Protein AF-A0A836S5Y3-F1 (afdb_monomer_lite)

pLDDT: mean 84.99, std 11.69, range [43.25, 97.38]

Structure (mmCIF, N/CA/C/O backbone):
data_AF-A0A836S5Y3-F1
#
_entry.id   AF-A0A836S5Y3-F1
#
loop_
_atom_site.group_PDB
_atom_site.id
_atom_site.type_symbol
_atom_site.label_atom_id
_atom_site.label_alt_id
_atom_site.label_comp_id
_atom_site.label_asym_id
_atom_site.label_entity_id
_atom_site.label_seq_id
_atom_site.pdbx_PDB_ins_code
_atom_site.Cartn_x
_atom_site.Cartn_y
_atom_site.Cartn_z
_atom_site.occupancy
_atom_site.B_iso_or_equiv
_atom_site.auth_seq_id
_atom_site.auth_comp_id
_atom_site.auth_asym_id
_atom_site.auth_atom_id
_atom_site.pdbx_PDB_model_num
ATOM 1 N N . MET A 1 1 ? -13.263 24.975 21.660 1.00 43.25 1 MET A N 1
ATOM 2 C CA . MET A 1 1 ? -13.907 24.465 20.425 1.00 43.25 1 MET A CA 1
ATOM 3 C C . MET A 1 1 ? -13.972 22.945 20.483 1.00 43.25 1 MET A C 1
ATOM 5 O O . MET A 1 1 ? -12.923 22.314 20.453 1.00 43.25 1 MET A O 1
ATOM 9 N N . LYS A 1 2 ? -15.163 22.341 20.597 1.00 52.41 2 LYS A N 1
ATOM 10 C CA . LYS A 1 2 ? -15.308 20.891 20.390 1.00 52.41 2 LYS A CA 1
ATOM 11 C C . LYS A 1 2 ? -15.136 20.638 18.892 1.00 52.41 2 LYS A C 1
ATOM 13 O O . LYS A 1 2 ? -15.915 21.151 18.095 1.00 52.41 2 LYS A O 1
ATOM 18 N N . LYS A 1 3 ? -14.069 19.942 18.500 1.00 61.09 3 LYS A N 1
ATOM 19 C CA . LYS A 1 3 ? -13.838 19.586 17.097 1.00 61.09 3 LYS A CA 1
ATOM 20 C C . LYS A 1 3 ? -14.950 18.610 16.699 1.00 61.09 3 LYS A C 1
ATOM 22 O O . LYS A 1 3 ? -15.047 17.543 17.297 1.00 61.09 3 LYS A O 1
ATOM 27 N N . ASN A 1 4 ? -15.801 18.976 15.743 1.00 67.94 4 ASN A N 1
ATOM 28 C CA . ASN A 1 4 ? -16.762 18.041 15.157 1.00 67.94 4 ASN A CA 1
ATOM 29 C C . ASN A 1 4 ? -15.976 17.052 14.293 1.00 67.94 4 ASN A C 1
ATOM 31 O O . ASN A 1 4 ? -15.645 17.328 13.142 1.00 67.94 4 ASN A O 1
ATOM 35 N N . ILE A 1 5 ? -15.586 15.933 14.898 1.00 77.00 5 ILE A N 1
ATOM 36 C CA . ILE A 1 5 ? -14.846 14.864 14.234 1.00 77.00 5 ILE A CA 1
ATOM 37 C C . ILE A 1 5 ? -15.823 14.155 13.293 1.00 77.00 5 ILE A C 1
ATOM 39 O O . ILE A 1 5 ? -16.865 13.667 13.726 1.00 77.00 5 ILE A O 1
ATOM 43 N N . SER A 1 6 ? -15.506 14.111 11.998 1.00 88.88 6 SER A N 1
ATOM 44 C CA . SER A 1 6 ? -16.315 13.355 11.041 1.00 88.88 6 SER A CA 1
ATOM 45 C C . SER A 1 6 ? -16.305 11.868 11.412 1.00 88.88 6 SER A C 1
ATOM 47 O O . SER A 1 6 ? -15.313 11.362 11.936 1.00 88.88 6 SER A O 1
ATOM 49 N N . LYS A 1 7 ? -17.380 11.131 11.106 1.00 90.56 7 LYS A N 1
ATOM 50 C CA . LYS A 1 7 ? -17.459 9.676 11.362 1.00 90.56 7 LYS A CA 1
ATOM 51 C C . LYS A 1 7 ? -16.218 8.931 10.844 1.00 90.56 7 LYS A C 1
ATOM 53 O O . LYS A 1 7 ? -15.664 8.069 11.515 1.00 90.56 7 LYS A O 1
ATOM 58 N N . HIS A 1 8 ? -15.753 9.324 9.663 1.00 90.69 8 HIS A N 1
ATOM 59 C CA . HIS A 1 8 ? -14.548 8.814 9.021 1.00 90.69 8 HIS A CA 1
ATOM 60 C C . HIS A 1 8 ? -13.257 9.073 9.795 1.00 90.69 8 HIS A C 1
ATOM 62 O O . HIS A 1 8 ? -12.353 8.240 9.769 1.00 90.69 8 HIS A O 1
ATOM 68 N N . GLU A 1 9 ? -13.148 10.230 10.437 1.00 90.31 9 GLU A N 1
ATOM 69 C CA . GLU A 1 9 ? -11.994 10.573 11.254 1.00 90.31 9 GLU A CA 1
ATOM 70 C C . GLU A 1 9 ? -12.039 9.828 12.588 1.00 90.31 9 GLU A C 1
ATOM 72 O O . GLU A 1 9 ? -11.016 9.295 13.002 1.00 90.31 9 GLU A O 1
ATOM 77 N N . ALA A 1 10 ? -13.223 9.677 13.192 1.00 92.88 10 ALA A N 1
ATOM 78 C CA . ALA A 1 10 ? -13.399 8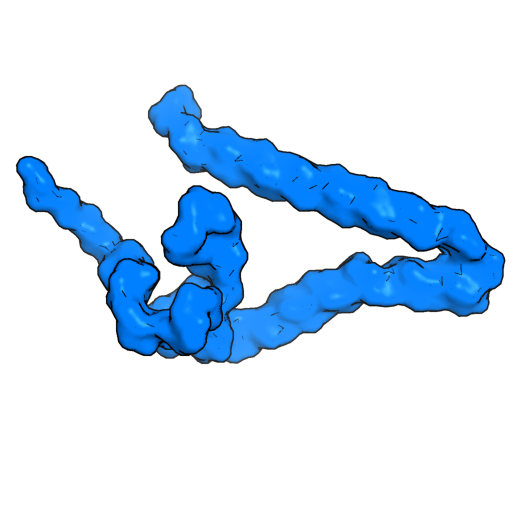.891 14.412 1.00 92.88 10 ALA A CA 1
ATOM 79 C C . ALA A 1 10 ? -12.946 7.434 14.212 1.00 92.88 10 ALA A C 1
ATOM 81 O O . ALA A 1 10 ? -12.112 6.946 14.974 1.00 92.88 10 ALA A O 1
ATOM 82 N N . MET A 1 11 ? -13.402 6.782 13.131 1.00 94.69 11 MET A N 1
ATOM 83 C CA . MET A 1 11 ? -12.965 5.424 12.765 1.00 94.69 11 MET A CA 1
ATOM 84 C C . MET A 1 11 ? -11.455 5.356 12.502 1.00 94.69 11 MET A C 1
ATOM 86 O O . MET A 1 11 ? -10.790 4.425 12.949 1.00 94.69 11 MET A O 1
ATOM 90 N N . ARG A 1 12 ? -10.892 6.365 11.825 1.00 92.50 12 ARG A N 1
ATOM 91 C CA . ARG A 1 12 ? -9.453 6.438 11.540 1.00 92.50 12 ARG A CA 1
ATOM 92 C C . ARG A 1 12 ? -8.612 6.640 12.801 1.00 92.50 12 ARG A C 1
ATOM 94 O O . ARG A 1 12 ? -7.471 6.197 12.836 1.00 92.50 12 ARG A O 1
ATOM 101 N N . THR A 1 13 ? -9.119 7.331 13.815 1.00 92.88 13 THR A N 1
ATOM 102 C CA . THR A 1 13 ? -8.388 7.559 15.071 1.00 92.88 13 THR A CA 1
ATOM 103 C C . THR A 1 13 ? -8.555 6.431 16.086 1.00 92.88 13 THR A C 1
ATOM 105 O O . THR A 1 13 ? -7.772 6.374 17.030 1.00 92.88 13 THR A O 1
ATOM 108 N N . ASP A 1 14 ? -9.525 5.528 15.898 1.00 94.38 14 ASP A N 1
ATOM 109 C CA . ASP A 1 14 ? -9.773 4.404 16.806 1.00 94.38 14 ASP A CA 1
ATOM 110 C C . ASP A 1 14 ? -8.649 3.348 16.710 1.00 94.38 14 ASP A C 1
ATOM 112 O O . ASP A 1 14 ? -8.495 2.713 15.660 1.00 94.38 14 ASP A O 1
ATOM 116 N N . PRO A 1 15 ? -7.876 3.099 17.787 1.00 94.31 15 PRO A N 1
ATOM 117 C CA . PRO A 1 15 ? -6.807 2.099 17.805 1.00 94.31 15 PRO A CA 1
ATOM 118 C C . PRO A 1 15 ? -7.259 0.668 17.485 1.00 94.31 15 PRO A C 1
ATOM 120 O O . PRO A 1 15 ? -6.425 -0.152 17.095 1.00 94.31 15 PRO A O 1
ATOM 123 N N . LYS A 1 16 ? -8.551 0.345 17.628 1.00 95.62 16 LYS A N 1
ATOM 124 C CA . LYS A 1 16 ? -9.094 -0.987 17.314 1.00 95.62 16 LYS A CA 1
ATOM 125 C C . LYS A 1 16 ? -9.063 -1.298 15.819 1.00 95.62 16 LYS A C 1
ATOM 127 O O . LYS A 1 16 ? -8.874 -2.452 15.441 1.00 95.62 16 LYS A O 1
ATOM 132 N N . ASN A 1 17 ? -9.156 -0.275 14.971 1.00 96.19 17 ASN A N 1
ATOM 133 C CA . ASN A 1 17 ? -9.184 -0.412 13.510 1.00 96.19 17 ASN A CA 1
ATOM 134 C C . ASN A 1 17 ? -7.788 -0.594 12.893 1.00 96.19 17 ASN A C 1
ATOM 136 O O . ASN A 1 17 ? -7.574 -0.366 11.706 1.00 96.19 17 ASN A O 1
ATOM 140 N N . TRP A 1 18 ? -6.796 -0.947 13.704 1.00 96.12 18 TRP A N 1
ATOM 141 C CA . TRP A 1 18 ? -5.405 -0.625 13.438 1.00 96.12 18 TRP A CA 1
ATOM 142 C C . TRP A 1 18 ? -4.491 -1.767 13.899 1.00 96.12 18 TRP A C 1
ATOM 144 O O . TRP A 1 18 ? -3.845 -1.712 14.946 1.00 96.12 18 TRP A O 1
ATOM 154 N N . LYS A 1 19 ? -4.375 -2.799 13.066 1.00 94.56 19 LYS A N 1
ATOM 155 C CA . LYS A 1 19 ? -3.575 -3.998 13.338 1.00 94.56 19 LYS A CA 1
ATOM 156 C C . LYS A 1 19 ? -2.073 -3.691 13.289 1.00 94.56 19 LYS A C 1
ATOM 158 O O . LYS A 1 19 ? -1.604 -2.931 12.437 1.00 94.56 19 LYS A O 1
ATOM 163 N N . TRP A 1 20 ? -1.329 -4.256 14.241 1.00 91.94 20 TRP A N 1
ATOM 164 C CA . TRP A 1 20 ? 0.132 -4.118 14.385 1.00 91.94 20 TRP A CA 1
ATOM 165 C C . TRP A 1 20 ? 0.669 -2.680 14.337 1.00 91.94 20 TRP A C 1
ATOM 167 O O . TRP A 1 20 ? 1.789 -2.444 13.900 1.00 91.94 20 TRP A O 1
ATOM 177 N N . GLY A 1 21 ? -0.128 -1.683 14.724 1.00 88.69 21 GLY A N 1
ATOM 178 C CA . GLY A 1 21 ? 0.353 -0.299 14.729 1.00 88.69 21 GLY A CA 1
ATOM 179 C C . GLY A 1 21 ? 0.526 0.353 13.345 1.00 88.69 21 GLY A C 1
ATOM 180 O O . GLY A 1 21 ? 0.742 1.560 13.301 1.00 88.69 21 GLY A O 1
ATOM 181 N N . ILE A 1 22 ? 0.299 -0.356 12.223 1.00 90.19 22 ILE A N 1
ATOM 182 C CA . ILE A 1 22 ? 0.404 0.224 10.864 1.00 90.19 22 ILE A CA 1
ATOM 183 C C . ILE A 1 22 ? -0.675 -0.193 9.850 1.00 90.19 22 ILE A C 1
ATOM 185 O O . ILE A 1 22 ? -0.895 0.550 8.895 1.00 90.19 22 ILE A O 1
ATOM 189 N N . ILE A 1 23 ? -1.370 -1.320 10.037 1.00 93.31 23 ILE A N 1
ATOM 190 C CA . ILE A 1 23 ? -2.345 -1.844 9.061 1.00 93.31 23 ILE A CA 1
ATOM 191 C C . ILE A 1 23 ? -3.753 -1.386 9.434 1.00 93.31 23 ILE A C 1
ATOM 193 O O . ILE A 1 23 ? -4.220 -1.693 10.529 1.00 93.31 23 ILE A O 1
ATOM 197 N N . TYR A 1 24 ? -4.43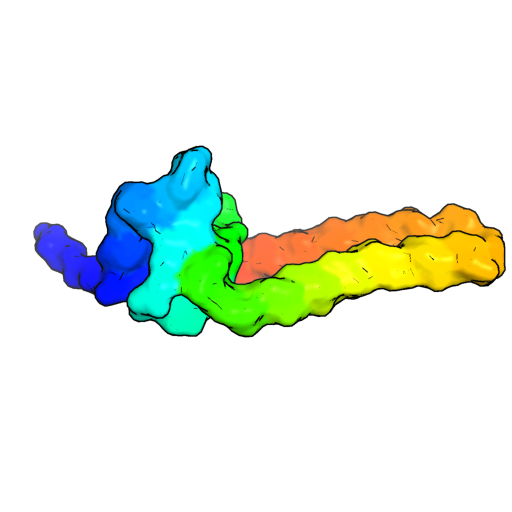7 -0.666 8.543 1.00 96.25 24 TYR A N 1
ATOM 198 C CA . TYR A 1 24 ? -5.821 -0.251 8.777 1.00 96.25 24 TYR A CA 1
ATOM 199 C C . TYR A 1 24 ? -6.802 -1.352 8.367 1.00 96.25 24 TYR A C 1
ATOM 201 O O . TYR A 1 24 ? -6.712 -1.909 7.271 1.00 96.25 24 TYR A O 1
ATOM 209 N N . TYR A 1 25 ? -7.738 -1.672 9.251 1.00 97.38 25 TYR A N 1
ATOM 210 C CA . TYR A 1 25 ? -8.743 -2.710 9.064 1.00 97.38 25 TYR A CA 1
ATOM 211 C C . TYR A 1 25 ? -10.045 -2.280 9.753 1.00 97.38 25 TYR A C 1
ATOM 213 O O . TYR A 1 25 ? -10.186 -2.464 10.960 1.00 97.38 25 TYR A O 1
ATOM 221 N N . CYS A 1 26 ? -10.985 -1.713 8.992 1.00 97.19 26 CYS A N 1
ATOM 222 C CA . CYS A 1 26 ? -12.298 -1.280 9.488 1.00 97.19 26 CYS A CA 1
ATOM 223 C C . CYS A 1 26 ? -13.402 -1.661 8.485 1.00 97.19 26 CYS A C 1
ATOM 225 O O . CYS A 1 26 ? -13.526 -1.002 7.449 1.00 97.19 26 CYS A O 1
ATOM 227 N N . PRO A 1 27 ? -14.186 -2.724 8.745 1.00 95.94 27 PRO A N 1
ATOM 228 C CA . PRO A 1 27 ? -15.296 -3.135 7.878 1.00 95.94 27 PRO A CA 1
ATOM 229 C C . PRO A 1 27 ? -16.389 -2.068 7.711 1.00 95.94 27 PRO A C 1
ATOM 231 O O . PRO A 1 27 ? -17.045 -2.011 6.674 1.00 95.94 27 PRO A O 1
ATOM 234 N N . GLU A 1 28 ? -16.577 -1.212 8.714 1.00 95.81 28 GLU A N 1
ATOM 235 C CA . GLU A 1 28 ? -17.599 -0.160 8.745 1.00 95.81 28 GLU A CA 1
ATOM 236 C C . GLU A 1 28 ? -17.222 1.066 7.897 1.00 95.81 28 GLU A C 1
ATOM 238 O O . GLU A 1 28 ? -18.069 1.923 7.624 1.00 95.81 28 GLU A O 1
ATOM 243 N N . ASP A 1 29 ? -15.955 1.169 7.490 1.00 95.12 29 ASP A N 1
ATOM 244 C CA . ASP A 1 29 ? -15.446 2.253 6.663 1.00 95.12 29 ASP A CA 1
ATOM 245 C C . ASP A 1 29 ? -15.475 1.859 5.174 1.00 95.12 29 ASP A C 1
ATOM 247 O O . ASP A 1 29 ? -14.654 1.053 4.731 1.00 95.12 29 ASP A O 1
ATOM 251 N N . PRO A 1 30 ? -16.367 2.444 4.351 1.00 94.25 30 PRO A N 1
ATOM 252 C CA . PRO A 1 30 ? -16.518 2.058 2.945 1.00 94.25 30 PRO A CA 1
ATOM 253 C C . PRO A 1 30 ? -15.346 2.505 2.054 1.00 94.25 30 PRO A C 1
ATOM 255 O O . PRO A 1 30 ? -15.314 2.201 0.863 1.00 94.25 30 PRO A O 1
ATOM 258 N N . ARG A 1 31 ? -14.385 3.266 2.588 1.00 94.19 31 ARG A N 1
ATOM 259 C CA . ARG A 1 31 ? -13.242 3.774 1.822 1.00 94.19 31 ARG A CA 1
ATOM 260 C C . ARG A 1 31 ? -12.200 2.675 1.617 1.00 94.19 31 ARG A C 1
ATOM 262 O O . ARG A 1 31 ? -11.812 1.998 2.562 1.00 94.19 31 ARG A O 1
ATOM 269 N N . MET A 1 32 ? -11.679 2.562 0.393 1.00 94.69 32 MET A N 1
ATOM 270 C CA . MET A 1 32 ? -10.549 1.671 0.075 1.00 94.69 32 MET A CA 1
ATOM 271 C C . MET A 1 32 ? -9.202 2.257 0.498 1.00 94.69 32 MET A C 1
ATOM 273 O O . MET A 1 32 ? -8.312 1.516 0.901 1.00 94.69 32 MET A O 1
ATOM 277 N N . ILE A 1 33 ? -9.055 3.580 0.395 1.00 93.81 33 ILE A N 1
ATOM 278 C CA . ILE A 1 33 ? -7.842 4.318 0.745 1.00 93.81 33 ILE A CA 1
ATOM 279 C C . ILE A 1 33 ? -8.195 5.270 1.880 1.00 93.81 33 ILE A C 1
ATOM 281 O O . ILE A 1 33 ? -9.121 6.077 1.768 1.00 93.81 33 ILE A O 1
ATOM 285 N N . VAL A 1 34 ? -7.449 5.183 2.971 1.00 93.25 34 VAL A N 1
ATOM 286 C CA . VAL A 1 34 ? -7.599 6.051 4.138 1.00 93.25 34 VAL A CA 1
ATOM 287 C C . VAL A 1 34 ? -6.283 6.747 4.439 1.00 93.25 34 VAL A C 1
ATOM 289 O O . VAL A 1 34 ? -5.209 6.297 4.043 1.00 93.25 34 VAL A O 1
ATOM 292 N N . ARG A 1 35 ? -6.340 7.873 5.148 1.00 91.62 35 ARG A N 1
ATOM 293 C CA . ARG A 1 35 ? -5.120 8.564 5.563 1.00 91.62 35 ARG A CA 1
ATOM 294 C C . ARG A 1 35 ? -4.369 7.724 6.595 1.00 91.62 35 ARG A C 1
ATOM 296 O O . ARG A 1 35 ? -4.965 7.251 7.565 1.00 91.62 35 ARG A O 1
ATOM 303 N N . GLN A 1 36 ? -3.064 7.562 6.391 1.00 89.25 36 GLN A N 1
ATOM 304 C CA . GLN A 1 36 ? -2.218 6.852 7.342 1.00 89.25 36 GLN A CA 1
ATOM 305 C C . GLN A 1 36 ? -2.168 7.627 8.667 1.00 89.25 36 GLN A C 1
ATOM 307 O O . GLN A 1 36 ? -2.356 8.843 8.704 1.00 89.25 36 GLN A O 1
ATOM 312 N N . ARG A 1 37 ? -1.949 6.925 9.781 1.00 86.25 37 ARG A N 1
ATOM 313 C CA . ARG A 1 37 ? -1.772 7.555 11.104 1.00 86.25 37 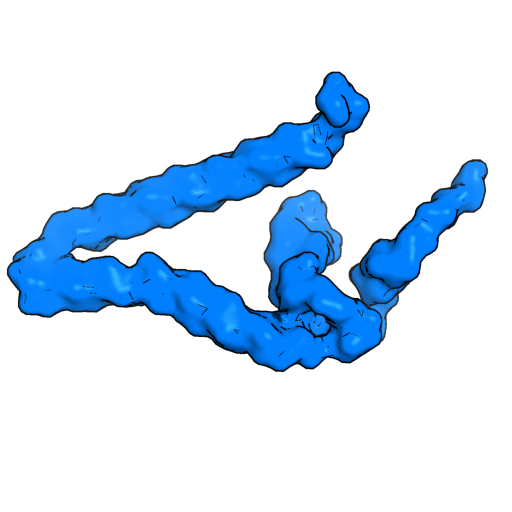ARG A CA 1
ATOM 314 C C . ARG A 1 37 ? -0.426 8.267 11.279 1.00 86.25 37 ARG A C 1
ATOM 316 O O . ARG A 1 37 ? -0.295 9.101 12.165 1.00 86.25 37 ARG A O 1
ATOM 323 N N . LEU A 1 38 ? 0.540 7.971 10.411 1.00 84.69 38 LEU A N 1
ATOM 324 C CA . LEU A 1 38 ? 1.781 8.731 10.278 1.00 84.69 38 LEU A CA 1
ATOM 325 C C . LEU A 1 38 ? 1.501 10.116 9.660 1.00 84.69 38 LEU A C 1
ATOM 327 O O . LEU A 1 38 ? 0.514 10.261 8.937 1.00 84.69 38 LEU A O 1
ATOM 331 N N . PRO A 1 39 ? 2.367 11.123 9.889 1.00 79.50 39 PRO A N 1
ATOM 332 C CA . PRO A 1 39 ? 2.144 12.498 9.423 1.00 79.50 39 PRO A CA 1
ATOM 333 C C . PRO A 1 39 ? 1.924 12.627 7.910 1.00 79.50 39 PRO A C 1
ATOM 335 O O . PRO A 1 39 ? 1.262 13.553 7.446 1.00 79.50 39 PRO A O 1
ATOM 338 N N . ILE A 1 40 ? 2.488 11.701 7.131 1.00 79.31 40 ILE A N 1
ATOM 339 C CA . ILE A 1 40 ? 2.416 11.685 5.674 1.00 79.31 40 ILE A CA 1
ATOM 340 C C . ILE A 1 40 ? 2.016 10.279 5.230 1.00 79.31 40 ILE A C 1
ATOM 342 O O . ILE A 1 40 ? 2.539 9.283 5.729 1.00 79.31 40 ILE A O 1
ATOM 346 N N . GLY A 1 41 ? 1.104 10.220 4.262 1.00 84.75 41 GLY A N 1
ATOM 347 C CA . GLY A 1 41 ? 0.771 8.999 3.540 1.00 84.75 41 GLY A CA 1
ATOM 348 C C . GLY A 1 41 ? -0.694 8.590 3.615 1.00 84.75 41 GLY A C 1
ATOM 349 O O . GLY A 1 41 ? -1.519 9.154 4.342 1.00 84.75 41 GLY A O 1
ATOM 350 N N . TRP A 1 42 ? -0.986 7.558 2.839 1.00 91.12 42 TRP A N 1
ATOM 351 C CA . TRP A 1 42 ? -2.257 6.858 2.796 1.00 91.12 42 TRP A CA 1
ATOM 352 C C . TRP A 1 42 ? -1.992 5.378 2.987 1.00 91.12 42 TRP A C 1
ATOM 354 O O . TRP A 1 42 ? -0.890 4.891 2.742 1.00 91.12 42 TRP A O 1
ATOM 364 N N . THR A 1 43 ? -3.009 4.671 3.434 1.00 93.50 43 THR A N 1
ATOM 365 C CA . THR A 1 43 ? -2.990 3.227 3.566 1.00 93.50 43 THR A CA 1
ATOM 366 C C . THR A 1 43 ? -4.276 2.659 3.002 1.00 93.50 43 THR A C 1
ATOM 368 O O . THR A 1 43 ? -5.266 3.365 2.794 1.00 93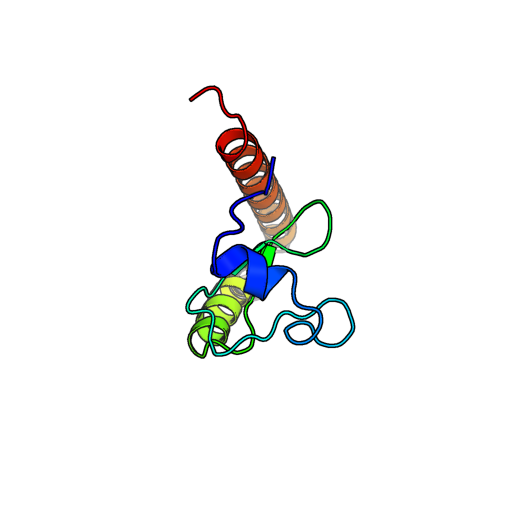.50 43 THR A O 1
ATOM 371 N N . TRP A 1 44 ? -4.240 1.370 2.743 1.00 96.25 44 TRP A N 1
ATOM 372 C CA . TRP A 1 44 ? -5.369 0.608 2.261 1.00 96.25 44 TRP A CA 1
ATOM 373 C C . TRP A 1 44 ? -6.229 0.160 3.445 1.00 96.25 44 TRP A C 1
ATOM 375 O O . TRP A 1 44 ? -5.703 -0.220 4.492 1.00 96.25 44 TRP A O 1
ATOM 385 N N . ASN A 1 45 ? -7.551 0.185 3.290 1.00 97.25 45 ASN A N 1
ATOM 386 C CA . ASN A 1 45 ? -8.445 -0.489 4.221 1.00 97.25 45 ASN A CA 1
ATOM 387 C C . ASN A 1 45 ? -8.518 -1.973 3.869 1.00 97.25 45 ASN A C 1
ATOM 389 O O . ASN A 1 45 ? -9.269 -2.373 2.980 1.00 97.25 45 ASN A O 1
ATOM 393 N N . PHE A 1 46 ? -7.760 -2.790 4.596 1.00 96.81 46 PHE A N 1
ATOM 394 C CA . PHE A 1 46 ? -7.668 -4.231 4.355 1.00 96.81 46 PHE A CA 1
ATOM 395 C C . PHE A 1 46 ? -8.958 -4.997 4.684 1.00 96.81 46 PHE A C 1
ATOM 397 O O . PHE A 1 46 ? -9.048 -6.179 4.374 1.00 96.81 46 PHE A O 1
ATOM 404 N N . ALA A 1 47 ? -9.962 -4.345 5.277 1.00 96.88 47 ALA A N 1
ATOM 405 C CA . ALA A 1 47 ? -11.289 -4.931 5.448 1.00 96.88 47 ALA A CA 1
ATOM 406 C C . ALA A 1 47 ? -12.166 -4.822 4.185 1.00 96.88 47 ALA A C 1
ATOM 408 O O . ALA A 1 47 ? -13.163 -5.532 4.072 1.00 96.88 47 ALA A O 1
ATOM 409 N N . HIS A 1 48 ? -11.827 -3.941 3.236 1.00 96.31 48 HIS A N 1
ATOM 410 C CA . HIS A 1 48 ? -12.650 -3.687 2.057 1.00 96.31 48 HIS A CA 1
ATOM 411 C C . HIS A 1 48 ? -12.304 -4.668 0.915 1.00 96.31 48 HIS A C 1
ATOM 413 O O . HIS A 1 48 ? -11.197 -4.604 0.388 1.00 96.31 48 HIS A O 1
ATOM 419 N N . PRO A 1 49 ? -13.227 -5.511 0.409 1.00 94.00 49 PRO A N 1
ATOM 420 C CA . PRO A 1 49 ? -12.891 -6.557 -0.570 1.00 94.00 49 PRO A CA 1
ATOM 421 C C . PRO A 1 49 ? -12.247 -6.045 -1.868 1.00 94.00 49 PRO A C 1
ATOM 423 O O . PRO A 1 49 ? -11.316 -6.646 -2.397 1.00 94.00 49 PRO A O 1
ATOM 426 N N . LYS A 1 50 ? -12.686 -4.885 -2.376 1.00 95.19 50 LYS A N 1
ATOM 427 C CA . LYS A 1 50 ? -12.112 -4.291 -3.603 1.00 95.19 50 LYS A CA 1
ATOM 428 C C . LYS A 1 50 ? -10.677 -3.779 -3.429 1.00 95.19 50 LYS A C 1
ATOM 430 O O . LYS A 1 50 ? -10.024 -3.462 -4.420 1.00 95.19 50 LYS A O 1
ATOM 435 N N . VAL A 1 51 ? -10.172 -3.706 -2.197 1.00 94.94 51 VAL A N 1
ATOM 436 C CA . VAL A 1 51 ? -8.811 -3.238 -1.926 1.00 94.94 51 VAL A CA 1
ATOM 437 C C . VAL A 1 51 ? -7.769 -4.162 -2.550 1.00 94.94 51 VAL A C 1
ATOM 439 O O . VAL A 1 51 ? -6.768 -3.687 -3.073 1.00 94.94 51 VAL A O 1
ATOM 442 N N . TYR A 1 52 ? -8.043 -5.468 -2.589 1.00 95.56 52 TYR A N 1
ATOM 443 C CA . TYR A 1 52 ? -7.147 -6.460 -3.177 1.00 95.56 52 TYR A CA 1
ATOM 444 C C . TYR A 1 52 ? -7.044 -6.307 -4.694 1.00 95.56 52 TYR A C 1
ATOM 446 O O . TYR A 1 52 ? -5.959 -6.458 -5.245 1.00 95.56 52 TYR A O 1
ATOM 454 N N . LEU A 1 53 ? -8.139 -5.923 -5.362 1.00 95.00 53 LEU A N 1
ATOM 455 C CA . LEU A 1 53 ? -8.102 -5.566 -6.779 1.00 95.00 53 LEU A CA 1
ATOM 456 C C . LEU A 1 53 ? -7.257 -4.305 -7.003 1.00 95.00 53 LEU A C 1
ATOM 458 O O . LEU A 1 53 ? -6.431 -4.279 -7.909 1.00 95.00 53 LEU A O 1
ATOM 462 N N . GLY A 1 54 ? -7.416 -3.285 -6.154 1.00 91.44 54 GLY A N 1
ATOM 463 C CA . GLY A 1 54 ? -6.586 -2.076 -6.204 1.00 91.44 54 GLY A CA 1
ATOM 464 C C . GLY A 1 54 ? -5.095 -2.371 -6.010 1.00 91.44 54 GLY A C 1
ATOM 465 O O . GLY A 1 54 ? -4.266 -1.871 -6.768 1.00 91.44 54 GLY A O 1
ATOM 466 N N . ILE A 1 55 ? -4.758 -3.234 -5.046 1.00 93.50 55 ILE A N 1
ATOM 467 C CA . ILE A 1 55 ? -3.385 -3.694 -4.795 1.00 93.50 55 ILE A CA 1
ATOM 468 C C . ILE A 1 55 ? -2.848 -4.482 -5.991 1.00 93.50 55 ILE A C 1
ATOM 470 O O . ILE A 1 55 ? -1.712 -4.246 -6.392 1.00 93.50 55 ILE A O 1
ATOM 474 N N . LEU A 1 56 ? -3.647 -5.376 -6.580 1.00 94.50 56 LEU A N 1
ATOM 475 C CA . LEU A 1 56 ? -3.247 -6.150 -7.754 1.00 94.50 56 LEU A CA 1
ATOM 476 C C . LEU A 1 56 ? -2.935 -5.233 -8.937 1.00 94.50 56 LEU A C 1
ATOM 478 O O . LEU A 1 56 ? -1.865 -5.354 -9.518 1.00 94.50 56 LEU A O 1
ATOM 482 N N . VAL A 1 57 ? -3.815 -4.277 -9.249 1.00 93.50 57 VAL A N 1
ATOM 483 C CA . VAL A 1 57 ? -3.584 -3.309 -10.335 1.00 93.50 57 VAL A CA 1
ATOM 484 C C . VAL A 1 57 ? -2.334 -2.481 -10.063 1.00 93.50 57 VAL A C 1
ATOM 486 O O . VAL A 1 57 ? -1.496 -2.339 -10.950 1.00 93.50 57 VAL A O 1
ATOM 489 N N . ALA A 1 58 ? -2.172 -1.966 -8.840 1.00 88.50 58 ALA A N 1
ATOM 490 C CA . ALA A 1 58 ? -0.977 -1.218 -8.471 1.00 88.50 58 ALA A CA 1
ATOM 491 C C . ALA A 1 58 ? 0.285 -2.076 -8.658 1.00 88.50 58 ALA A C 1
ATOM 493 O O . ALA A 1 58 ? 1.200 -1.663 -9.365 1.00 88.50 58 ALA A O 1
ATOM 494 N N . ALA A 1 59 ? 0.313 -3.289 -8.102 1.00 90.56 59 ALA A N 1
ATOM 495 C CA . ALA A 1 59 ? 1.441 -4.206 -8.221 1.00 90.56 59 ALA A CA 1
ATOM 496 C C . ALA A 1 59 ? 1.740 -4.566 -9.684 1.00 90.56 59 ALA A C 1
ATOM 498 O O . ALA A 1 59 ? 2.893 -4.499 -10.099 1.00 90.56 59 ALA A O 1
ATOM 499 N N . SER A 1 60 ? 0.724 -4.879 -10.491 1.00 89.12 60 SER A N 1
ATOM 500 C CA . SER A 1 60 ? 0.881 -5.176 -11.917 1.00 89.12 60 SER A CA 1
ATOM 501 C C . SER A 1 60 ? 1.452 -3.992 -12.693 1.00 89.12 60 SER A C 1
ATOM 503 O O . SER A 1 60 ? 2.344 -4.199 -13.510 1.00 89.12 60 SER A O 1
ATOM 505 N N . SER A 1 61 ? 1.025 -2.760 -12.409 1.00 88.56 61 SER A N 1
ATOM 506 C CA . SER A 1 61 ? 1.591 -1.560 -13.042 1.00 88.56 61 SER A CA 1
ATOM 507 C C . SER A 1 61 ? 3.081 -1.373 -12.742 1.00 88.56 61 SER A C 1
ATOM 509 O O . SER A 1 61 ? 3.801 -0.838 -13.581 1.00 88.56 61 SER A O 1
ATOM 511 N N . PHE A 1 62 ? 3.564 -1.835 -11.584 1.00 84.75 62 PHE A N 1
ATOM 512 C CA . PHE A 1 62 ? 4.990 -1.794 -11.240 1.00 84.75 62 PHE A CA 1
ATOM 513 C C . PHE A 1 62 ? 5.775 -3.020 -11.730 1.00 84.75 62 PHE A C 1
ATOM 515 O O . PHE A 1 62 ? 6.939 -2.883 -12.094 1.00 84.75 62 PHE A O 1
ATOM 522 N N . LEU A 1 63 ? 5.166 -4.210 -11.752 1.00 87.38 63 LEU A N 1
ATOM 523 C CA . LEU A 1 63 ? 5.844 -5.476 -12.064 1.00 87.38 63 LEU A CA 1
ATOM 524 C C . LEU A 1 63 ? 5.808 -5.847 -13.553 1.00 87.38 63 LEU A C 1
ATOM 526 O O . LEU A 1 63 ? 6.776 -6.412 -14.063 1.00 87.38 63 LEU A O 1
ATOM 530 N N . ALA A 1 64 ? 4.722 -5.535 -14.264 1.00 86.75 64 ALA A N 1
ATOM 531 C CA . ALA A 1 64 ? 4.559 -5.915 -15.666 1.00 86.75 64 ALA A CA 1
ATOM 532 C C . ALA A 1 64 ? 5.556 -5.211 -16.607 1.00 86.75 64 ALA A C 1
ATOM 534 O O . ALA A 1 64 ? 6.142 -5.905 -17.439 1.00 86.75 64 ALA A O 1
ATOM 535 N N . PRO A 1 65 ? 5.831 -3.893 -16.491 1.00 86.69 65 PRO A N 1
ATOM 536 C CA . PRO A 1 65 ? 6.775 -3.240 -17.398 1.00 86.69 65 PRO A CA 1
ATOM 537 C C . PRO A 1 65 ? 8.209 -3.796 -17.304 1.00 86.69 65 PRO A C 1
ATOM 539 O O . PRO A 1 65 ? 8.776 -4.108 -18.353 1.00 86.69 65 PRO A O 1
ATOM 542 N N . PRO A 1 66 ? 8.797 -4.012 -16.105 1.00 84.06 66 PRO A N 1
ATOM 543 C CA . PRO A 1 66 ? 10.091 -4.684 -15.982 1.00 84.06 66 PRO A CA 1
ATOM 544 C C . PRO A 1 66 ? 10.091 -6.106 -16.548 1.00 84.06 66 PRO A C 1
ATOM 546 O O . PRO A 1 66 ? 11.043 -6.494 -17.223 1.00 84.06 66 PRO A O 1
ATOM 549 N N . PHE A 1 67 ? 9.022 -6.874 -16.308 1.00 86.06 67 PHE A N 1
ATOM 550 C CA . PHE A 1 67 ? 8.896 -8.238 -16.822 1.00 86.06 67 PHE A CA 1
ATOM 551 C C . PHE A 1 67 ? 8.887 -8.271 -18.358 1.00 86.06 67 PHE A C 1
ATOM 553 O O . PHE A 1 67 ? 9.631 -9.041 -18.966 1.00 86.06 67 PHE A O 1
ATOM 560 N N . ILE A 1 68 ? 8.113 -7.383 -18.992 1.00 86.62 68 ILE A N 1
ATOM 561 C CA . ILE A 1 68 ? 8.063 -7.253 -20.454 1.00 86.62 68 ILE A CA 1
ATOM 562 C C . ILE A 1 68 ? 9.423 -6.800 -20.998 1.00 86.62 68 ILE A C 1
ATOM 564 O O . ILE A 1 68 ? 9.944 -7.422 -21.923 1.00 86.62 68 ILE A O 1
ATOM 568 N N . ALA A 1 69 ? 10.037 -5.771 -20.407 1.00 83.81 69 ALA A N 1
ATOM 569 C CA . ALA A 1 69 ? 11.348 -5.281 -20.836 1.00 83.81 69 ALA A CA 1
ATOM 570 C C . ALA A 1 69 ? 12.420 -6.382 -20.788 1.00 83.81 69 ALA A C 1
ATOM 572 O O . ALA A 1 69 ? 13.191 -6.536 -21.738 1.00 83.81 69 ALA A O 1
ATOM 573 N N . LEU A 1 70 ? 12.419 -7.196 -19.726 1.00 84.06 70 LEU A N 1
ATOM 574 C CA . LEU A 1 70 ? 13.301 -8.353 -19.606 1.00 84.06 70 LEU A CA 1
ATOM 575 C C . LEU A 1 70 ? 13.023 -9.400 -20.695 1.00 84.06 70 LEU A C 1
ATOM 577 O O . LEU A 1 70 ? 13.968 -9.869 -21.327 1.00 84.06 70 LEU A O 1
ATOM 581 N N . SER A 1 71 ? 11.750 -9.730 -20.950 1.00 85.69 71 SER A N 1
ATOM 582 C CA . SER A 1 71 ? 11.360 -10.717 -21.973 1.00 85.69 71 SER A CA 1
ATOM 583 C C . SER A 1 71 ? 11.769 -10.320 -23.398 1.00 85.69 71 SER A C 1
ATOM 585 O O . SER A 1 71 ? 12.021 -11.186 -24.230 1.00 85.69 71 SER A O 1
ATOM 587 N N . LEU A 1 72 ? 11.897 -9.016 -23.661 1.00 89.94 72 LEU A N 1
ATOM 588 C CA . LEU A 1 72 ? 12.329 -8.459 -24.946 1.00 89.94 72 LEU A CA 1
ATOM 589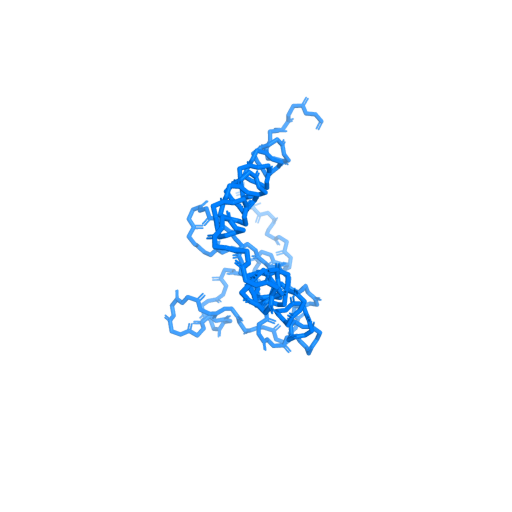 C C . LEU A 1 72 ? 13.852 -8.244 -25.034 1.00 89.94 72 LEU A C 1
ATOM 591 O O . LEU A 1 72 ? 14.335 -7.676 -26.010 1.00 89.94 72 LEU A O 1
ATOM 595 N N . GLY A 1 73 ? 14.624 -8.645 -24.016 1.00 86.50 73 GLY A N 1
ATOM 596 C CA . GLY A 1 73 ? 16.076 -8.424 -23.968 1.00 86.50 73 GLY A CA 1
ATOM 597 C C . GLY A 1 73 ? 16.485 -6.959 -23.753 1.00 86.50 73 GLY A C 1
ATOM 598 O O . GLY A 1 73 ? 17.666 -6.618 -23.861 1.00 86.50 73 GLY A O 1
ATOM 599 N N . VAL A 1 74 ? 15.536 -6.081 -23.414 1.00 81.94 74 VAL A N 1
ATOM 600 C CA . VAL A 1 74 ? 15.766 -4.649 -23.201 1.00 81.94 74 VAL A CA 1
ATOM 601 C C . VAL A 1 74 ? 16.290 -4.427 -21.782 1.00 81.94 74 VAL A C 1
ATOM 603 O O . VAL A 1 74 ? 15.541 -4.225 -20.827 1.00 81.94 74 VAL A O 1
ATOM 606 N N . ARG A 1 75 ? 17.619 -4.432 -21.634 1.00 70.12 75 ARG A N 1
ATOM 607 C CA . ARG A 1 75 ? 18.294 -4.212 -20.339 1.00 70.12 75 ARG A CA 1
ATOM 608 C C . ARG A 1 75 ? 18.122 -2.786 -19.781 1.00 70.12 75 ARG A C 1
ATOM 610 O O . ARG A 1 75 ? 18.246 -2.596 -18.576 1.00 70.12 75 ARG A O 1
ATOM 617 N N . SER A 1 76 ? 17.795 -1.795 -20.616 1.00 66.06 76 SER A N 1
ATOM 618 C CA . SER A 1 76 ? 17.621 -0.381 -20.230 1.00 66.06 76 SER A CA 1
ATOM 619 C C . SER A 1 76 ? 16.228 -0.022 -19.681 1.00 66.06 76 SER A C 1
ATOM 621 O O . SER A 1 76 ? 16.066 1.050 -19.094 1.00 66.06 76 SER A O 1
ATOM 623 N N . GLY A 1 77 ? 15.226 -0.905 -19.807 1.00 60.00 77 GLY A N 1
ATOM 624 C CA . GLY A 1 77 ? 13.838 -0.631 -19.392 1.00 60.00 77 GLY A CA 1
ATOM 625 C C . GLY A 1 77 ? 13.651 -0.442 -17.881 1.00 60.00 77 GLY A C 1
ATOM 626 O O . GLY A 1 77 ? 12.735 0.258 -17.449 1.00 60.00 77 GLY A O 1
ATOM 627 N N . PHE A 1 78 ? 14.562 -0.986 -17.071 1.00 64.12 78 PHE A N 1
ATOM 628 C CA . PHE A 1 78 ? 14.538 -0.847 -15.612 1.00 64.12 78 PHE A CA 1
ATOM 629 C C . PHE A 1 78 ? 14.719 0.604 -15.144 1.00 64.12 78 PHE A C 1
ATOM 631 O O . PHE A 1 78 ? 14.073 1.020 -14.185 1.00 64.12 78 PHE A O 1
ATOM 638 N N . ILE A 1 79 ? 15.546 1.394 -15.840 1.00 68.44 79 ILE A N 1
ATOM 639 C CA . ILE A 1 79 ? 15.817 2.790 -15.465 1.00 68.44 79 ILE A CA 1
ATOM 640 C C . ILE A 1 79 ? 14.586 3.663 -15.742 1.00 68.44 79 ILE A C 1
ATOM 642 O O . ILE A 1 79 ? 14.199 4.457 -14.890 1.00 68.44 79 ILE A O 1
ATOM 646 N N . LEU A 1 80 ? 13.923 3.466 -16.887 1.00 66.81 80 LEU A N 1
ATOM 647 C CA . LEU A 1 80 ? 12.708 4.204 -17.257 1.00 66.81 80 LEU A CA 1
ATOM 648 C C . LEU A 1 80 ? 11.515 3.877 -16.347 1.00 66.81 80 LEU A C 1
ATOM 650 O O . LEU A 1 80 ? 10.744 4.767 -15.995 1.00 66.81 80 LEU A O 1
ATOM 654 N N . GLY A 1 81 ? 11.373 2.616 -15.926 1.00 70.25 81 GLY A N 1
ATOM 655 C CA . GLY A 1 81 ? 10.345 2.227 -14.956 1.00 70.25 81 GLY A CA 1
ATOM 656 C C . GLY A 1 81 ? 10.554 2.888 -13.590 1.00 70.25 81 GLY A C 1
ATOM 657 O O . GLY A 1 81 ? 9.605 3.396 -12.991 1.00 70.25 81 GLY A O 1
ATOM 658 N N . LEU A 1 82 ? 11.805 2.944 -13.122 1.00 73.44 82 LEU A N 1
ATOM 659 C CA . LEU A 1 82 ? 12.149 3.582 -11.853 1.00 73.44 82 LEU A CA 1
ATOM 660 C C . LEU A 1 82 ? 11.928 5.104 -11.901 1.00 73.44 82 LEU A C 1
ATOM 662 O O . LEU A 1 82 ? 11.368 5.669 -10.961 1.00 73.44 82 LEU A O 1
ATOM 666 N N . THR A 1 83 ? 12.306 5.771 -12.999 1.00 76.19 83 THR A N 1
ATOM 667 C CA . THR A 1 83 ? 12.091 7.220 -13.147 1.00 76.19 83 THR A CA 1
ATOM 668 C C . THR A 1 83 ? 10.608 7.576 -13.239 1.00 76.19 83 THR A C 1
ATOM 670 O O . THR A 1 83 ? 10.177 8.527 -12.584 1.00 76.19 83 THR A O 1
ATOM 673 N N . ALA A 1 84 ? 9.805 6.790 -13.963 1.00 79.06 84 ALA A N 1
ATOM 674 C CA . ALA A 1 84 ? 8.358 6.985 -14.039 1.00 79.06 84 ALA A CA 1
ATOM 675 C C . ALA A 1 84 ? 7.677 6.783 -12.675 1.00 79.06 84 ALA A C 1
ATOM 677 O O . ALA A 1 84 ? 6.835 7.593 -12.289 1.00 79.06 84 ALA A O 1
ATOM 678 N N . ALA A 1 85 ? 8.077 5.763 -11.907 1.00 79.81 85 ALA A N 1
ATOM 679 C CA . ALA A 1 85 ? 7.566 5.528 -10.556 1.00 79.81 85 ALA A CA 1
ATOM 680 C C . ALA A 1 85 ? 7.866 6.705 -9.611 1.00 79.81 85 ALA A C 1
ATOM 6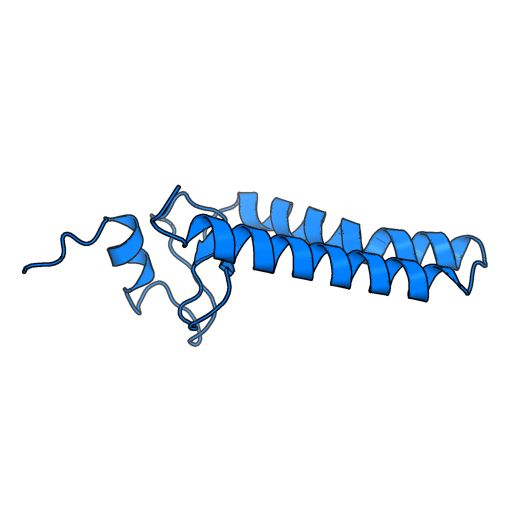82 O O . ALA A 1 85 ? 6.971 7.178 -8.910 1.00 79.81 85 ALA A O 1
ATOM 683 N N . ILE A 1 86 ? 9.103 7.217 -9.629 1.00 86.12 86 ILE A N 1
ATOM 684 C CA . ILE A 1 86 ? 9.510 8.374 -8.817 1.00 86.12 86 ILE A CA 1
ATOM 685 C C . ILE A 1 86 ? 8.717 9.624 -9.218 1.00 86.12 86 ILE A C 1
ATOM 687 O O . ILE A 1 86 ? 8.210 10.330 -8.344 1.00 86.12 86 ILE A O 1
ATOM 691 N N . ALA A 1 87 ? 8.555 9.878 -10.520 1.00 84.69 87 ALA A N 1
ATOM 692 C CA . ALA A 1 87 ? 7.765 11.003 -11.014 1.00 84.69 87 ALA A CA 1
ATOM 693 C C . ALA A 1 87 ? 6.295 10.907 -10.573 1.00 84.69 87 ALA A C 1
ATOM 695 O O . ALA A 1 87 ? 5.718 11.896 -10.124 1.00 84.69 87 ALA A O 1
ATOM 696 N N . LEU A 1 88 ? 5.700 9.714 -10.624 1.00 84.56 88 LEU A N 1
ATOM 697 C CA . LEU A 1 88 ? 4.307 9.488 -10.236 1.00 84.56 88 LEU A CA 1
ATOM 698 C C . LEU A 1 88 ? 4.099 9.675 -8.724 1.00 84.56 88 LEU A C 1
ATOM 700 O O . LEU A 1 88 ? 3.129 10.310 -8.309 1.00 84.56 88 LEU A O 1
ATOM 704 N N . VAL A 1 89 ? 5.051 9.220 -7.901 1.00 83.44 89 VAL A N 1
ATOM 705 C CA . VAL A 1 89 ? 5.064 9.479 -6.450 1.00 83.44 89 VAL A CA 1
ATOM 706 C C . VAL A 1 89 ? 5.221 10.974 -6.154 1.00 83.44 89 VAL A C 1
ATOM 708 O O . VAL A 1 89 ? 4.509 11.500 -5.297 1.00 83.44 89 VAL A O 1
ATOM 711 N N . ALA A 1 90 ? 6.099 11.680 -6.872 1.00 86.81 90 ALA A N 1
ATOM 712 C CA . ALA A 1 90 ? 6.277 13.123 -6.716 1.00 86.81 90 ALA A CA 1
ATOM 713 C C . ALA A 1 90 ? 5.000 13.898 -7.083 1.00 86.81 90 ALA A C 1
ATOM 715 O O . ALA A 1 90 ? 4.574 14.773 -6.327 1.00 86.81 90 ALA A O 1
ATOM 716 N N . ILE A 1 91 ? 4.337 13.527 -8.183 1.00 88.69 91 ILE A N 1
ATOM 717 C CA . ILE A 1 91 ? 3.052 14.107 -8.596 1.00 88.69 91 ILE A CA 1
ATOM 718 C C . ILE A 1 91 ? 1.984 13.855 -7.529 1.00 88.69 91 ILE A C 1
ATOM 720 O O . ILE A 1 91 ? 1.296 14.790 -7.126 1.00 88.69 91 ILE A O 1
ATOM 724 N N . MET A 1 92 ? 1.871 12.627 -7.014 1.00 81.88 92 MET A N 1
ATOM 725 C CA . MET A 1 92 ? 0.924 12.309 -5.937 1.00 81.88 92 MET A CA 1
ATOM 726 C C . MET A 1 92 ? 1.212 13.100 -4.655 1.00 81.88 92 MET A C 1
ATOM 728 O O . MET A 1 92 ? 0.281 13.568 -3.994 1.00 81.88 92 MET A O 1
ATOM 732 N N . TYR A 1 93 ? 2.485 13.285 -4.301 1.00 85.44 93 TYR A N 1
ATOM 733 C CA . TYR A 1 93 ? 2.882 14.091 -3.148 1.00 85.44 93 TYR A CA 1
ATOM 734 C C . TYR A 1 93 ? 2.483 15.562 -3.319 1.00 85.44 93 TYR A C 1
ATOM 736 O O . TYR A 1 93 ? 1.881 16.139 -2.409 1.00 85.44 93 TYR A O 1
ATOM 744 N N . VAL A 1 94 ? 2.762 16.153 -4.486 1.00 87.69 94 VAL A N 1
ATOM 745 C CA . VAL A 1 94 ? 2.392 17.541 -4.804 1.00 87.69 94 VAL A CA 1
ATOM 746 C C . VAL A 1 94 ? 0.875 17.706 -4.837 1.00 87.69 94 VAL A C 1
ATOM 748 O O . VAL A 1 94 ? 0.355 18.591 -4.165 1.00 87.69 94 VAL A O 1
ATOM 751 N N . ALA A 1 95 ? 0.148 16.822 -5.524 1.00 77.81 95 ALA A N 1
ATOM 752 C CA . ALA A 1 95 ? -1.313 16.866 -5.596 1.00 77.81 95 ALA A CA 1
ATOM 753 C C . ALA A 1 95 ? -1.956 16.783 -4.204 1.00 77.81 95 ALA A C 1
ATOM 755 O O . ALA A 1 95 ? -2.892 17.518 -3.890 1.00 77.81 95 ALA A O 1
ATOM 756 N N . ASN A 1 96 ? -1.409 15.942 -3.325 1.00 81.00 96 ASN A N 1
ATOM 757 C CA . ASN A 1 96 ? -1.850 15.884 -1.941 1.00 81.00 96 ASN A CA 1
ATOM 758 C C . ASN A 1 96 ? -1.520 17.147 -1.158 1.00 81.00 96 ASN A C 1
ATOM 760 O O . ASN A 1 96 ? -2.325 17.549 -0.335 1.00 81.00 96 ASN A O 1
ATOM 764 N N . ARG A 1 97 ? -0.362 17.773 -1.374 1.00 81.69 97 ARG A N 1
ATOM 765 C CA . ARG A 1 97 ? -0.037 19.047 -0.719 1.00 81.69 97 ARG A CA 1
ATOM 766 C C . ARG A 1 97 ? -0.982 20.161 -1.159 1.00 81.69 97 ARG A C 1
ATOM 768 O O . ARG A 1 97 ? -1.500 20.851 -0.292 1.00 81.69 97 ARG A O 1
ATOM 775 N N . VAL A 1 98 ? -1.250 20.271 -2.460 1.00 81.00 98 VAL A N 1
ATOM 776 C CA . VAL A 1 98 ? -2.187 21.254 -3.027 1.00 81.00 98 VAL A CA 1
ATOM 777 C C . VAL A 1 98 ? -3.597 21.042 -2.478 1.00 81.00 98 VAL A C 1
ATOM 779 O O . VAL A 1 98 ? -4.208 21.986 -2.003 1.00 81.00 98 VAL A O 1
ATOM 782 N N . SER A 1 99 ? -4.083 19.798 -2.423 1.00 72.81 99 SER A N 1
ATOM 783 C CA . SER A 1 99 ? -5.399 19.483 -1.843 1.00 72.81 99 SER A CA 1
ATOM 784 C C . SER A 1 99 ? -5.540 19.854 -0.357 1.00 72.81 99 SER A C 1
ATOM 786 O O . SER A 1 99 ? -6.659 19.866 0.153 1.00 72.81 99 SER A O 1
ATOM 788 N N . GLN A 1 100 ? -4.436 20.071 0.360 1.00 64.44 100 GLN A N 1
ATOM 789 C CA . GLN A 1 100 ? -4.440 20.445 1.775 1.00 64.44 100 GLN A CA 1
ATOM 790 C C . GLN A 1 100 ? -4.188 21.945 1.986 1.00 64.44 100 GLN A C 1
ATOM 792 O O . GLN A 1 100 ? -4.198 22.374 3.139 1.00 64.44 100 GLN A O 1
ATOM 797 N N . ASP A 1 101 ? -3.949 22.730 0.926 1.00 71.00 101 ASP A N 1
ATOM 798 C CA . ASP A 1 101 ? -3.823 24.185 1.023 1.00 71.00 101 ASP A CA 1
ATOM 799 C C . ASP A 1 101 ? -5.231 24.808 1.074 1.00 71.00 101 ASP A C 1
ATOM 801 O O . ASP A 1 101 ? -5.985 24.713 0.107 1.00 71.00 101 ASP A O 1
ATOM 805 N N . PRO A 1 102 ? -5.639 25.421 2.197 1.00 55.59 102 PRO A N 1
ATOM 806 C CA . PRO A 1 102 ? -7.002 25.911 2.398 1.00 55.59 102 PRO A CA 1
ATOM 807 C C . PRO A 1 102 ? -7.345 27.186 1.599 1.00 55.59 102 PRO A C 1
ATOM 809 O O . PRO A 1 102 ? -8.337 27.841 1.915 1.00 55.59 102 PRO A O 1
ATOM 812 N N . LYS A 1 103 ? -6.521 27.586 0.617 1.00 57.31 103 LYS A N 1
ATOM 813 C CA . LYS A 1 103 ? -6.670 28.833 -0.157 1.00 57.31 103 LYS A CA 1
ATOM 814 C C . LYS A 1 103 ? -7.265 28.670 -1.566 1.00 57.31 103 LYS A C 1
ATOM 816 O O . LYS A 1 103 ? -7.379 29.677 -2.262 1.00 57.31 103 LYS A O 1
ATOM 821 N N . THR A 1 104 ? -7.650 27.462 -1.978 1.00 52.47 104 THR A N 1
ATOM 822 C CA . THR A 1 104 ? -8.384 27.198 -3.235 1.00 52.47 104 THR A CA 1
ATOM 823 C C . THR A 1 104 ? -9.778 26.669 -2.977 1.00 52.47 104 THR A C 1
ATOM 825 O O . THR A 1 104 ? -9.888 25.773 -2.110 1.00 52.47 104 THR A O 1
#

Foldseek 3Di:
DPPPQPPLRVLQPDCVQQPPNWAGEDLVDQDQWAATPPPDDIHGHPNHPCNVVVVVVVVCLLPVQVVVCVVVVNPPSVVVSVVVVVVVVVVVRVVVVVVPPPPD

Radius of gyration: 17.8 Å; chains: 1; bounding box: 36×40×45 Å

Sequence (104 aa):
MKKNISKHEAMRTDPKNWKWGIIYYCPEDPRMIVRQRLPIGWTWNFAHPKVYLGILVAASSFLAPPFIALSLGVRSGFILGLTAAIALVAIMYVANRVSQDPKT

Secondary structure (DSSP, 8-state):
------HHHHHHH-GGGEETTTEE--TT---SEEE-SSSS-EEEBTTSTHHHHHHHHHHHHHHHHHHHHHHTT-TTHHHHHHHHHHHHHHHHHHHHHHTT-TT-